Protein AF-A0A7X9DPN2-F1 (afdb_monomer)

Structure (mmCIF, N/CA/C/O backbone):
data_AF-A0A7X9DPN2-F1
#
_entry.id   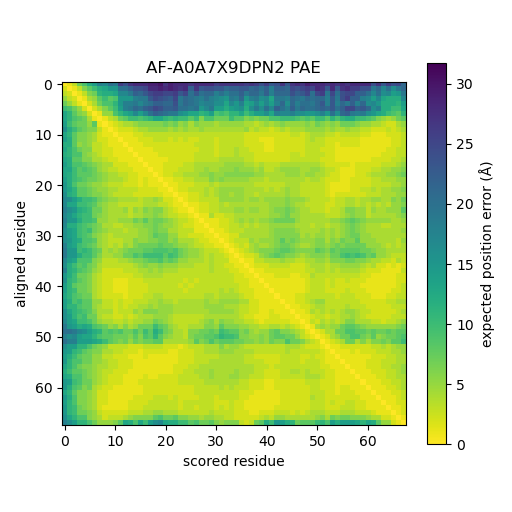AF-A0A7X9DPN2-F1
#
loop_
_atom_site.group_PDB
_atom_site.id
_atom_site.type_symbol
_atom_site.label_atom_id
_atom_site.label_alt_id
_atom_site.label_comp_id
_atom_site.label_asym_id
_atom_site.label_entity_id
_atom_site.label_seq_id
_atom_site.pdbx_PDB_ins_code
_atom_site.Cartn_x
_atom_site.Cartn_y
_atom_site.Cartn_z
_atom_site.occupancy
_atom_site.B_iso_or_equiv
_atom_site.auth_seq_id
_atom_site.auth_comp_id
_atom_site.auth_asym_id
_atom_site.auth_atom_id
_atom_site.pdbx_PDB_model_num
ATOM 1 N N . CYS A 1 1 ? -19.278 -19.475 8.315 1.00 46.84 1 CYS A N 1
ATOM 2 C CA . CYS A 1 1 ? -18.720 -18.259 7.694 1.00 46.84 1 CYS A CA 1
ATOM 3 C C . CYS A 1 1 ? -17.911 -17.525 8.747 1.00 46.84 1 CYS A C 1
ATOM 5 O O . CYS A 1 1 ? -18.444 -17.320 9.827 1.00 46.84 1 CYS A O 1
ATOM 7 N N . ALA A 1 2 ? -16.643 -17.209 8.487 1.00 51.19 2 ALA A N 1
ATOM 8 C CA . ALA A 1 2 ? -15.909 -16.298 9.357 1.00 51.19 2 ALA A CA 1
ATOM 9 C C . ALA A 1 2 ? -16.392 -14.882 9.030 1.00 51.19 2 ALA A C 1
ATOM 11 O O . ALA A 1 2 ? -16.211 -14.419 7.905 1.00 51.19 2 ALA A O 1
ATOM 12 N N . GLU A 1 3 ? -17.087 -14.244 9.965 1.00 47.31 3 GLU A N 1
ATOM 13 C CA . GLU A 1 3 ? -17.416 -12.828 9.845 1.00 47.31 3 GLU A CA 1
ATOM 14 C C . GLU A 1 3 ? -16.124 -12.037 10.031 1.00 47.31 3 GLU A C 1
ATOM 16 O O . GLU A 1 3 ? -15.385 -12.255 10.995 1.00 47.31 3 GLU A O 1
ATOM 21 N N . TYR A 1 4 ? -15.823 -11.146 9.086 1.00 57.16 4 TYR A N 1
ATOM 22 C CA . TYR A 1 4 ? -14.773 -10.164 9.309 1.00 57.16 4 TYR A CA 1
ATOM 23 C C . TYR A 1 4 ? -15.194 -9.334 10.526 1.00 57.16 4 TYR A C 1
ATOM 25 O O . TYR A 1 4 ? -16.284 -8.754 10.490 1.00 57.16 4 TYR A O 1
ATOM 33 N N . PRO A 1 5 ? -14.391 -9.281 11.605 1.00 57.94 5 PRO A N 1
ATOM 34 C CA . PRO A 1 5 ? -14.715 -8.426 12.734 1.00 57.94 5 PRO A CA 1
ATOM 35 C C . PRO A 1 5 ? -14.896 -7.006 12.204 1.00 57.94 5 PRO A C 1
ATOM 37 O O . PRO A 1 5 ? -14.098 -6.557 11.377 1.00 57.94 5 PRO A O 1
ATOM 40 N N . SER A 1 6 ? -15.964 -6.331 12.636 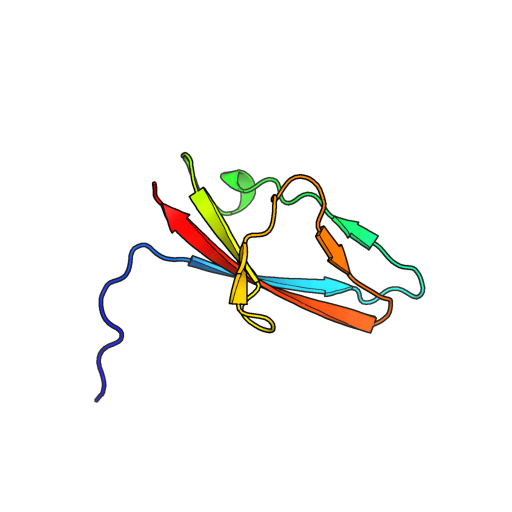1.00 53.34 6 SER A N 1
ATOM 41 C CA . SER A 1 6 ? -16.290 -4.970 12.213 1.00 53.34 6 SER A CA 1
ATOM 42 C C . SER A 1 6 ? -15.207 -4.010 12.708 1.00 53.34 6 SER A C 1
ATOM 44 O O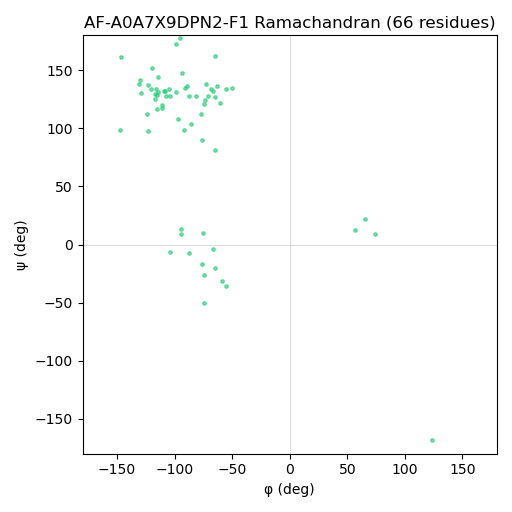 . SER A 1 6 ? -15.330 -3.384 13.761 1.00 53.34 6 SER A O 1
ATOM 46 N N . SER A 1 7 ? -14.103 -3.945 11.977 1.00 65.12 7 SER A N 1
ATOM 47 C CA . SER A 1 7 ? -13.048 -2.981 12.201 1.00 65.12 7 SER A CA 1
ATOM 48 C C . SER A 1 7 ? -13.367 -1.735 11.388 1.00 65.12 7 SER A C 1
ATOM 50 O O . SER A 1 7 ? -13.750 -1.829 10.225 1.00 65.12 7 SER A O 1
ATOM 52 N N . GLN A 1 8 ? -13.193 -0.563 11.998 1.00 75.62 8 GLN A N 1
ATOM 53 C CA . GLN A 1 8 ? -13.142 0.704 11.260 1.00 75.62 8 GLN A CA 1
ATOM 54 C C . GLN A 1 8 ? -11.798 0.874 10.528 1.00 75.62 8 GLN A C 1
ATOM 56 O O . GLN A 1 8 ? -11.493 1.967 10.056 1.00 75.62 8 GLN A O 1
ATOM 61 N N . ASP A 1 9 ? -10.972 -0.175 10.478 1.00 84.25 9 ASP A N 1
ATOM 62 C CA . ASP A 1 9 ? -9.738 -0.187 9.712 1.00 84.25 9 ASP A CA 1
ATOM 63 C C . ASP A 1 9 ? -10.037 -0.286 8.215 1.00 84.25 9 ASP A C 1
ATOM 65 O O . ASP A 1 9 ? -10.854 -1.093 7.768 1.00 84.25 9 ASP A O 1
ATOM 69 N N . PHE A 1 10 ? -9.297 0.485 7.429 1.00 86.44 10 PHE A N 1
ATOM 70 C CA . PHE A 1 10 ? -9.351 0.445 5.973 1.00 86.44 10 PHE A CA 1
ATOM 71 C C . PHE A 1 10 ? -8.019 -0.057 5.433 1.00 86.44 10 PHE A C 1
ATOM 73 O O . PHE A 1 10 ? -6.968 0.263 5.983 1.00 86.44 10 PHE A O 1
ATOM 80 N N . ALA A 1 11 ? -8.044 -0.826 4.348 1.00 90.12 11 ALA A N 1
ATOM 81 C CA . ALA A 1 11 ? -6.834 -1.236 3.646 1.00 90.12 11 ALA A CA 1
ATOM 82 C C . ALA A 1 11 ? -6.841 -0.669 2.224 1.00 90.12 11 ALA A C 1
ATOM 84 O O . ALA A 1 11 ? -7.823 -0.838 1.503 1.00 90.12 11 ALA A O 1
ATOM 85 N N . LEU A 1 12 ? -5.751 -0.013 1.823 1.00 90.88 12 LEU A N 1
ATOM 86 C CA . LEU A 1 12 ? -5.546 0.476 0.459 1.00 90.88 12 LEU A CA 1
ATOM 87 C C . LEU A 1 12 ? -4.257 -0.116 -0.106 1.00 90.88 12 LEU A C 1
ATOM 89 O O . LEU A 1 12 ? -3.232 -0.171 0.576 1.00 90.88 12 LEU A O 1
ATOM 93 N N . ALA A 1 13 ? -4.318 -0.544 -1.363 1.00 93.06 13 ALA A N 1
ATOM 94 C CA . ALA A 1 13 ? -3.162 -0.986 -2.124 1.00 93.06 13 ALA A CA 1
ATOM 95 C C . ALA A 1 13 ? -2.836 0.054 -3.195 1.00 93.06 13 ALA A C 1
ATOM 97 O O . ALA A 1 13 ? -3.721 0.483 -3.936 1.00 93.06 13 ALA A O 1
ATOM 98 N N . PHE A 1 14 ? -1.567 0.434 -3.285 1.00 92.50 14 PHE A N 1
ATOM 99 C CA . PHE A 1 14 ? -1.072 1.353 -4.303 1.00 92.50 14 PHE A CA 1
ATOM 100 C C . PHE A 1 14 ? -0.089 0.610 -5.195 1.00 92.50 14 PHE A C 1
ATOM 102 O O . PHE A 1 14 ? 0.830 -0.041 -4.698 1.00 92.50 14 PHE A O 1
ATOM 109 N N . PHE A 1 15 ? -0.302 0.702 -6.504 1.00 95.19 15 PHE A N 1
ATOM 110 C CA . PHE A 1 15 ? 0.484 0.011 -7.518 1.00 95.19 15 PHE A CA 1
ATOM 111 C C . PHE A 1 15 ? 1.229 1.038 -8.357 1.00 95.19 15 PHE A C 1
ATOM 113 O O . PHE A 1 15 ? 0.633 1.998 -8.845 1.00 95.19 15 PHE A O 1
ATOM 120 N N . ASN A 1 16 ? 2.522 0.819 -8.540 1.00 96.38 16 ASN A N 1
ATOM 121 C CA . ASN A 1 16 ? 3.319 1.552 -9.501 1.00 96.38 16 ASN A CA 1
ATOM 122 C C . ASN A 1 16 ? 3.416 0.709 -10.772 1.00 96.38 16 ASN A C 1
ATOM 124 O O . ASN A 1 16 ? 4.094 -0.310 -10.783 1.00 96.38 16 ASN A O 1
ATOM 128 N N . THR A 1 17 ? 2.734 1.125 -11.835 1.00 96.44 17 THR A N 1
ATOM 129 C CA . THR A 1 17 ? 2.799 0.464 -13.151 1.00 96.44 17 THR A CA 1
ATOM 130 C C . THR A 1 17 ? 3.829 1.111 -14.083 1.00 96.44 17 THR A C 1
ATOM 132 O O . THR A 1 17 ? 3.809 0.862 -15.285 1.00 96.44 17 THR A O 1
ATOM 135 N N . GLY A 1 18 ? 4.647 2.027 -13.563 1.00 96.94 18 GLY A N 1
ATOM 136 C CA . GLY A 1 18 ? 5.673 2.744 -14.303 1.00 96.94 18 GLY A CA 1
ATOM 137 C C . GLY A 1 18 ? 7.065 2.144 -14.123 1.00 96.94 18 GLY A C 1
ATOM 138 O O . GLY A 1 18 ? 7.305 1.279 -13.283 1.00 96.94 18 GLY A O 1
ATOM 139 N N . GLU A 1 19 ? 8.001 2.675 -14.907 1.00 97.69 19 GLU A N 1
ATOM 140 C CA . GLU A 1 19 ? 9.404 2.236 -14.945 1.00 97.69 19 GLU A CA 1
ATOM 141 C C . GLU A 1 19 ? 10.299 2.933 -13.903 1.00 97.69 19 GLU A C 1
ATOM 143 O O . GLU A 1 19 ? 11.470 2.593 -13.756 1.00 97.69 19 GLU A O 1
ATOM 148 N N . GLN A 1 20 ? 9.778 3.935 -13.191 1.00 96.94 20 GLN A N 1
ATOM 149 C CA . GLN A 1 20 ? 10.522 4.728 -12.207 1.00 96.94 20 GLN A CA 1
ATOM 150 C C . GLN A 1 20 ? 9.900 4.595 -10.821 1.00 96.94 20 GLN A C 1
ATOM 152 O O . GLN A 1 20 ? 8.699 4.367 -10.700 1.00 96.94 20 GLN A O 1
ATOM 157 N N . GLU A 1 21 ? 10.713 4.744 -9.775 1.00 95.50 21 GLU A N 1
ATOM 158 C CA . GLU A 1 21 ? 10.218 4.796 -8.399 1.00 95.50 21 GLU A CA 1
ATOM 159 C C . GLU A 1 21 ? 9.305 6.012 -8.205 1.00 95.50 21 GLU A C 1
ATOM 161 O O . GLU A 1 21 ? 9.618 7.121 -8.643 1.00 95.50 21 GLU A O 1
ATOM 166 N N . ILE A 1 22 ? 8.179 5.801 -7.525 1.00 93.94 22 ILE A N 1
ATOM 167 C CA . ILE A 1 22 ? 7.227 6.861 -7.205 1.00 93.94 22 ILE A CA 1
ATOM 168 C C . ILE A 1 22 ? 7.321 7.181 -5.716 1.00 93.94 22 ILE A C 1
ATOM 170 O O . ILE A 1 22 ? 7.162 6.303 -4.867 1.00 93.94 22 ILE A O 1
ATOM 174 N N . ARG A 1 23 ? 7.502 8.471 -5.411 1.00 91.44 23 ARG A N 1
ATOM 175 C CA . ARG A 1 23 ? 7.194 9.052 -4.100 1.00 91.44 23 ARG A CA 1
ATOM 176 C C . ARG A 1 23 ? 5.731 9.443 -4.080 1.00 91.44 23 ARG A C 1
ATOM 178 O O . ARG A 1 23 ? 5.334 10.431 -4.694 1.00 91.44 23 ARG A O 1
ATOM 185 N N . PHE A 1 24 ? 4.929 8.636 -3.409 1.00 87.25 24 PHE A N 1
ATOM 186 C CA . PHE A 1 24 ? 3.493 8.805 -3.353 1.00 87.25 24 PHE A CA 1
ATOM 187 C C . PHE A 1 24 ? 3.061 9.372 -2.000 1.00 87.25 24 PHE A C 1
ATOM 189 O O . PHE A 1 24 ? 3.484 8.902 -0.944 1.00 87.25 24 PHE A O 1
ATOM 196 N N . ARG A 1 25 ? 2.182 10.374 -2.049 1.00 88.06 25 ARG A N 1
ATOM 197 C CA . ARG A 1 25 ? 1.520 10.960 -0.883 1.00 88.06 25 ARG A CA 1
ATOM 198 C C . ARG A 1 25 ? 0.007 10.863 -1.094 1.00 88.06 25 ARG A C 1
ATOM 200 O O . ARG A 1 25 ? -0.541 11.700 -1.812 1.00 88.06 25 ARG A O 1
ATOM 207 N N . PRO A 1 26 ? -0.676 9.853 -0.527 1.00 83.62 26 PRO A N 1
ATOM 208 C CA . PRO A 1 26 ? -2.116 9.722 -0.664 1.00 83.62 26 PRO A CA 1
ATOM 209 C C . PRO A 1 26 ? -2.818 10.886 0.022 1.00 83.62 26 PRO A C 1
ATOM 211 O O . PRO A 1 26 ? -2.639 11.130 1.216 1.00 83.62 26 PRO A O 1
ATOM 214 N N . GLU A 1 27 ? -3.695 11.556 -0.714 1.00 86.19 27 GLU A N 1
ATOM 215 C CA . GLU A 1 27 ? -4.692 12.428 -0.112 1.00 86.19 27 GLU A CA 1
ATOM 216 C C . GLU A 1 27 ? -5.802 11.551 0.482 1.00 86.19 27 GLU A C 1
ATOM 218 O O . GLU A 1 27 ? -6.757 11.181 -0.194 1.00 86.19 27 GLU A O 1
ATOM 223 N N . ILE A 1 28 ? -5.643 11.157 1.749 1.00 81.81 28 ILE A N 1
ATOM 224 C CA . ILE A 1 28 ? -6.505 10.176 2.434 1.00 81.81 28 ILE A CA 1
ATOM 225 C C . ILE A 1 28 ? -8.000 10.577 2.378 1.00 81.81 28 ILE A C 1
ATOM 227 O O . ILE A 1 28 ? -8.863 9.727 2.154 1.00 81.81 28 ILE A O 1
ATOM 231 N N . SER A 1 29 ? -8.307 11.877 2.447 1.00 83.81 29 SER A N 1
ATOM 232 C CA . SER A 1 29 ? -9.662 12.435 2.297 1.00 83.81 29 SER A CA 1
ATOM 233 C C . SER A 1 29 ? -10.320 12.112 0.952 1.00 83.81 29 SER A C 1
ATOM 235 O O . SER A 1 29 ? -11.536 11.925 0.907 1.00 83.81 29 SER A O 1
ATOM 237 N N . SER A 1 30 ? -9.545 11.978 -0.131 1.00 85.88 30 SER A N 1
ATOM 238 C CA . SER A 1 30 ? -10.068 11.596 -1.454 1.00 85.88 30 SER A CA 1
ATOM 239 C C . SER A 1 30 ? -10.648 10.175 -1.481 1.00 85.88 30 SER A C 1
ATOM 241 O O . SER A 1 30 ? -11.493 9.867 -2.318 1.00 85.88 30 SER A O 1
ATOM 243 N N . TYR A 1 31 ? -10.268 9.333 -0.513 1.00 80.56 31 TYR A N 1
ATOM 244 C CA . TYR A 1 31 ? -10.786 7.975 -0.327 1.00 80.56 31 TYR A CA 1
ATOM 245 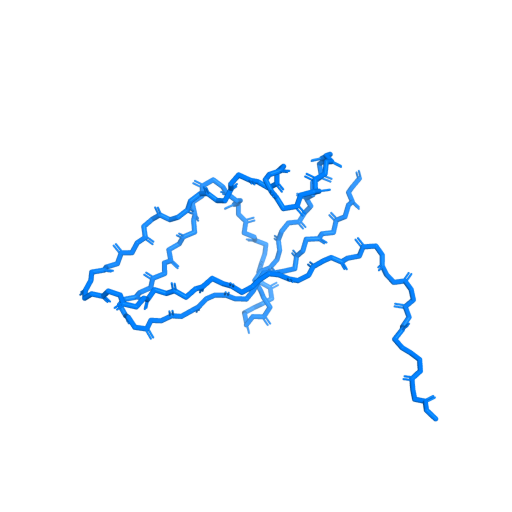C C . TYR A 1 31 ? -11.951 7.911 0.678 1.00 80.56 31 TYR A C 1
ATOM 247 O O . TYR A 1 31 ? -12.307 6.833 1.148 1.00 80.56 31 TYR A O 1
ATOM 255 N N . GLY A 1 32 ? -12.535 9.057 1.053 1.00 82.62 32 GLY A N 1
ATOM 256 C CA . GLY A 1 32 ? -13.611 9.140 2.050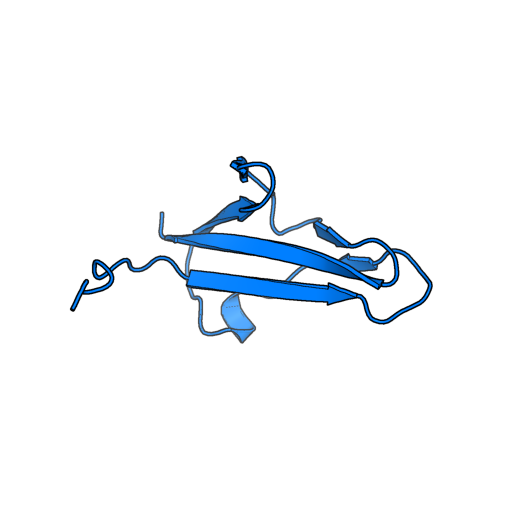 1.00 82.62 32 GLY A CA 1
ATOM 257 C C . GLY A 1 32 ? -13.136 8.948 3.495 1.00 82.62 32 GLY A C 1
ATOM 258 O O . GLY A 1 32 ? -13.950 8.847 4.414 1.00 82.62 32 GLY A O 1
ATOM 259 N N . LEU A 1 33 ? -11.821 8.912 3.709 1.00 80.12 33 LEU A N 1
ATOM 260 C CA . LEU A 1 33 ? -11.206 8.718 5.012 1.00 80.12 33 LEU A CA 1
ATOM 261 C C . LEU A 1 33 ? -10.938 10.084 5.653 1.00 80.12 33 LEU A C 1
ATOM 263 O O . LEU A 1 33 ? -9.959 10.763 5.357 1.00 80.12 33 LEU A O 1
ATOM 267 N N . ASN A 1 34 ? -11.839 10.492 6.545 1.00 82.94 34 ASN A N 1
ATOM 268 C CA . ASN A 1 34 ? -11.759 11.769 7.252 1.00 82.94 34 ASN A CA 1
ATOM 269 C C . ASN A 1 34 ? -11.294 11.568 8.701 1.00 82.94 34 ASN A C 1
ATOM 271 O O . ASN A 1 34 ? -11.892 10.791 9.451 1.00 82.94 34 ASN A O 1
ATOM 275 N N . GLY A 1 35 ? -10.259 12.304 9.112 1.00 80.75 35 GLY A N 1
ATOM 276 C CA . GLY A 1 35 ? -9.718 12.274 10.472 1.00 80.75 35 GLY A CA 1
ATOM 277 C C . GLY A 1 35 ? -8.233 11.924 10.528 1.00 80.75 35 GLY A C 1
ATOM 278 O O . GLY A 1 35 ? -7.534 11.944 9.518 1.00 80.75 35 GLY A O 1
ATOM 279 N N . LYS A 1 36 ? -7.746 11.636 11.738 1.00 84.06 36 LYS A N 1
ATOM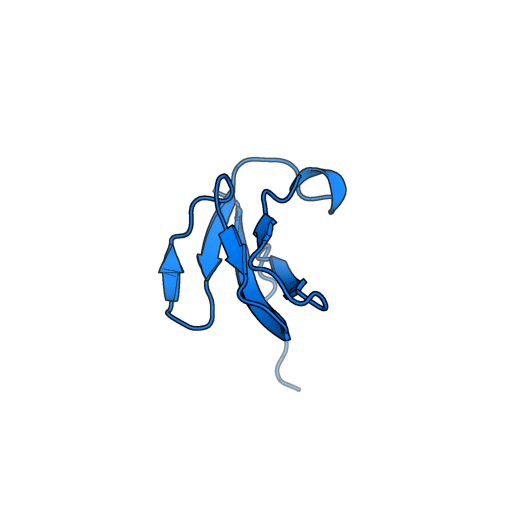 280 C CA . LYS A 1 36 ? -6.376 11.170 11.964 1.00 84.06 36 LYS A CA 1
ATOM 281 C C . LYS A 1 36 ? -6.341 9.647 11.916 1.00 84.06 36 LYS A C 1
ATOM 283 O O . LYS A 1 36 ? -7.196 8.984 12.506 1.00 84.06 36 LYS A O 1
ATOM 288 N N . PHE A 1 37 ? -5.352 9.118 11.204 1.00 85.75 37 PHE A N 1
ATOM 289 C CA . PHE A 1 37 ? -5.157 7.686 11.037 1.00 85.75 37 PHE A CA 1
ATOM 290 C C . PHE A 1 37 ? -3.708 7.312 11.320 1.00 85.75 37 PHE A C 1
ATOM 292 O O . PHE A 1 37 ? -2.778 7.978 10.862 1.00 85.75 37 PHE A O 1
ATOM 299 N N . MET A 1 38 ? -3.527 6.203 12.026 1.00 88.69 38 MET A N 1
ATOM 300 C CA . MET A 1 38 ? -2.268 5.479 12.060 1.00 88.69 38 MET A CA 1
ATOM 301 C C . MET A 1 38 ? -2.187 4.609 10.806 1.00 88.69 38 MET A C 1
ATOM 303 O O . MET A 1 38 ? -3.114 3.851 10.518 1.00 88.69 38 MET A O 1
ATOM 307 N N . THR A 1 39 ? -1.086 4.723 10.065 1.00 89.94 39 THR A N 1
ATOM 308 C CA . THR A 1 39 ? -0.874 3.968 8.825 1.00 89.94 39 THR A CA 1
ATOM 309 C C . THR A 1 39 ? 0.200 2.907 9.044 1.00 89.94 39 THR A C 1
ATOM 311 O O . THR A 1 39 ? 1.261 3.192 9.599 1.00 89.94 39 THR A O 1
ATOM 314 N N . THR A 1 40 ? -0.064 1.673 8.625 1.00 92.44 40 THR A N 1
ATOM 315 C CA . THR A 1 40 ? 0.849 0.531 8.776 1.00 92.44 40 THR A CA 1
ATOM 316 C C . THR A 1 40 ? 1.018 -0.171 7.439 1.00 92.44 40 THR A C 1
ATOM 318 O O . THR A 1 40 ? 0.025 -0.519 6.803 1.00 92.44 40 THR A O 1
ATOM 321 N N . ASN A 1 41 ? 2.253 -0.435 7.024 1.00 92.94 41 ASN A N 1
ATOM 322 C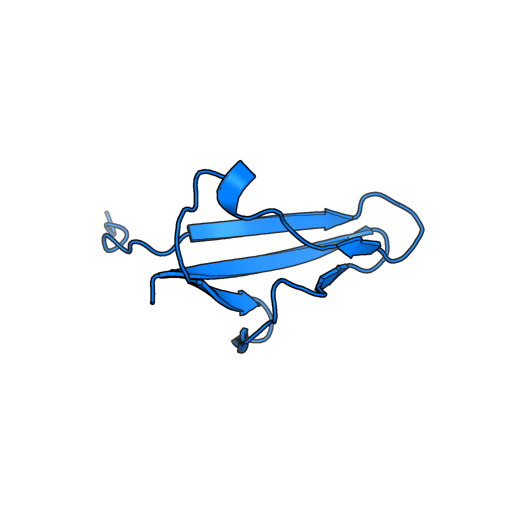 CA . ASN A 1 41 ? 2.521 -1.305 5.886 1.00 92.94 41 ASN A CA 1
ATOM 323 C C . ASN A 1 41 ? 2.288 -2.762 6.294 1.00 92.94 41 ASN A C 1
ATOM 325 O O . ASN A 1 41 ? 2.888 -3.272 7.236 1.00 92.94 41 ASN A O 1
ATOM 329 N N . LEU A 1 42 ? 1.373 -3.433 5.601 1.00 93.75 42 LEU A N 1
ATOM 330 C CA . LEU A 1 42 ? 0.948 -4.788 5.935 1.00 93.75 42 LEU A CA 1
ATOM 331 C C . LEU A 1 42 ? 1.961 -5.863 5.527 1.00 93.75 42 LEU A C 1
ATOM 333 O O . LEU A 1 42 ? 1.895 -6.968 6.063 1.00 93.75 42 LEU A O 1
ATOM 337 N N . TRP A 1 43 ? 2.912 -5.553 4.644 1.00 92.88 43 TRP A N 1
ATOM 338 C CA . TRP A 1 43 ? 3.960 -6.492 4.246 1.00 92.88 43 TRP A CA 1
ATOM 339 C C . TRP A 1 43 ? 5.011 -6.673 5.340 1.00 92.88 43 TRP A C 1
ATOM 341 O O . TRP A 1 43 ? 5.326 -7.800 5.716 1.00 92.88 43 TRP A O 1
ATOM 351 N N . ASN A 1 44 ? 5.534 -5.567 5.872 1.00 93.12 44 ASN A N 1
ATOM 352 C CA . ASN A 1 44 ? 6.603 -5.571 6.877 1.00 93.12 44 ASN A CA 1
ATOM 353 C C . ASN A 1 44 ? 6.107 -5.274 8.304 1.00 93.12 44 ASN A C 1
ATOM 355 O O . ASN A 1 44 ? 6.866 -5.435 9.254 1.00 93.12 44 ASN A O 1
ATOM 359 N N . LYS A 1 45 ? 4.826 -4.914 8.464 1.00 92.81 45 LYS A N 1
ATOM 360 C CA . LYS A 1 45 ? 4.166 -4.573 9.737 1.00 92.81 45 LYS A CA 1
ATOM 361 C C . LYS A 1 45 ? 4.711 -3.307 10.406 1.00 92.81 45 LYS A C 1
ATOM 363 O O . LYS A 1 45 ? 4.517 -3.124 11.606 1.00 92.81 45 LYS A O 1
ATOM 368 N N . GLU A 1 46 ? 5.351 -2.424 9.647 1.00 93.06 46 GLU A N 1
ATOM 369 C CA . GLU A 1 46 ? 5.912 -1.176 10.166 1.00 93.06 46 GLU A CA 1
ATOM 370 C C . GLU A 1 46 ? 4.932 -0.009 10.027 1.00 93.06 46 GLU A C 1
ATOM 372 O O . GLU A 1 46 ? 4.138 0.058 9.084 1.00 93.06 46 GLU A O 1
ATOM 377 N N . ALA A 1 47 ? 4.986 0.930 10.975 1.00 90.56 47 ALA A N 1
ATOM 378 C CA . ALA A 1 47 ? 4.267 2.191 10.857 1.00 90.56 47 ALA A CA 1
ATOM 379 C C . ALA A 1 47 ? 4.892 3.034 9.739 1.00 90.56 47 ALA A C 1
ATOM 381 O O . ALA A 1 47 ? 6.111 3.178 9.670 1.00 90.56 47 ALA A O 1
ATOM 382 N N . VAL A 1 48 ? 4.053 3.602 8.877 1.00 89.19 48 VAL A N 1
ATOM 383 C CA . VAL A 1 48 ? 4.491 4.419 7.742 1.00 89.19 48 VAL A CA 1
ATOM 384 C C . VAL A 1 48 ? 3.890 5.805 7.875 1.00 89.19 48 VAL A C 1
ATOM 386 O O . VAL A 1 48 ? 2.698 5.945 8.152 1.00 89.19 48 VAL A O 1
ATOM 389 N N . SER A 1 49 ? 4.705 6.838 7.669 1.00 83.69 49 SER A N 1
ATOM 390 C CA . SER A 1 49 ? 4.173 8.189 7.521 1.00 83.69 49 SER A CA 1
ATOM 391 C C . SER A 1 49 ? 3.504 8.305 6.147 1.00 83.69 49 SER A C 1
ATOM 393 O O . SER A 1 49 ? 4.169 8.066 5.139 1.00 83.69 49 SER A O 1
ATOM 395 N N . PRO A 1 50 ? 2.221 8.697 6.057 1.00 72.88 50 PRO A N 1
ATOM 396 C CA . PRO A 1 50 ? 1.550 8.879 4.770 1.00 72.88 50 PRO A CA 1
ATOM 397 C C . PRO A 1 50 ? 2.124 10.047 3.948 1.00 72.88 50 PRO A C 1
ATOM 399 O O . PRO A 1 50 ? 1.691 10.269 2.822 1.00 72.88 50 PRO A O 1
ATOM 402 N N . GLU A 1 51 ? 3.078 10.808 4.491 1.00 75.19 51 GLU A N 1
ATOM 403 C CA . GLU A 1 51 ? 3.743 11.910 3.793 1.00 75.19 51 GLU A CA 1
ATOM 404 C C . GLU A 1 51 ? 4.761 11.440 2.748 1.00 75.19 51 GLU A C 1
ATOM 406 O O . GLU A 1 51 ? 4.982 12.160 1.774 1.00 75.19 51 GLU A O 1
ATOM 411 N N . GLU A 1 52 ? 5.342 10.246 2.911 1.00 79.38 52 GLU A N 1
ATOM 412 C CA . GLU A 1 52 ? 6.334 9.704 1.980 1.00 79.38 52 GLU A CA 1
ATOM 413 C C . GLU A 1 52 ? 6.242 8.174 1.900 1.00 79.38 52 GLU A C 1
ATOM 415 O O . GLU A 1 52 ? 6.773 7.446 2.738 1.00 79.38 52 GLU A O 1
ATOM 420 N N . ILE A 1 53 ? 5.555 7.678 0.869 1.00 89.44 53 ILE A N 1
ATOM 421 C CA . ILE A 1 53 ? 5.485 6.251 0.550 1.00 89.44 53 ILE A CA 1
ATOM 422 C C . ILE A 1 53 ? 6.253 6.008 -0.746 1.00 89.44 53 ILE A C 1
ATOM 424 O O . ILE A 1 53 ? 5.890 6.528 -1.801 1.00 89.44 53 ILE A O 1
ATOM 428 N N . LEU A 1 54 ? 7.310 5.206 -0.666 1.00 91.56 54 LEU A N 1
ATOM 429 C CA . LEU A 1 54 ? 8.094 4.789 -1.825 1.00 91.56 54 LEU A CA 1
ATOM 430 C C . LEU A 1 54 ? 7.489 3.528 -2.434 1.00 91.56 54 LEU A C 1
ATOM 432 O O . LEU A 1 54 ? 7.274 2.537 -1.732 1.00 91.56 54 LEU A O 1
ATOM 436 N N . ILE A 1 55 ? 7.223 3.563 -3.739 1.00 93.94 55 ILE A N 1
ATOM 437 C CA . ILE A 1 55 ? 6.749 2.399 -4.488 1.00 93.94 55 ILE A CA 1
ATOM 438 C C . ILE A 1 55 ? 7.719 2.148 -5.650 1.00 93.94 55 ILE A C 1
ATOM 440 O O . ILE A 1 55 ? 7.781 2.969 -6.574 1.00 93.94 55 ILE A O 1
ATOM 444 N N . PRO A 1 56 ? 8.475 1.035 -5.632 1.00 95.19 56 PRO A N 1
ATOM 445 C CA . PRO A 1 56 ? 9.443 0.733 -6.681 1.00 95.19 56 PRO A CA 1
ATOM 446 C C . PRO A 1 56 ? 8.751 0.491 -8.035 1.00 95.19 56 PRO A C 1
ATOM 448 O O . PRO A 1 56 ? 7.544 0.226 -8.053 1.00 95.19 56 PRO A O 1
ATOM 451 N N . PRO A 1 57 ? 9.487 0.568 -9.162 1.00 97.62 57 PRO A N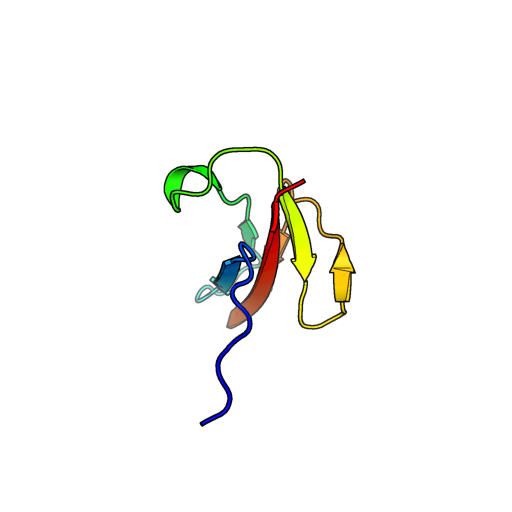 1
ATOM 452 C CA . PRO A 1 57 ? 8.962 0.241 -10.490 1.00 97.62 57 PRO A CA 1
ATOM 453 C C . PRO A 1 57 ? 8.267 -1.119 -10.506 1.00 97.62 57 PRO A C 1
ATOM 455 O O . PRO A 1 57 ? 8.793 -2.084 -9.945 1.00 97.62 57 PRO A O 1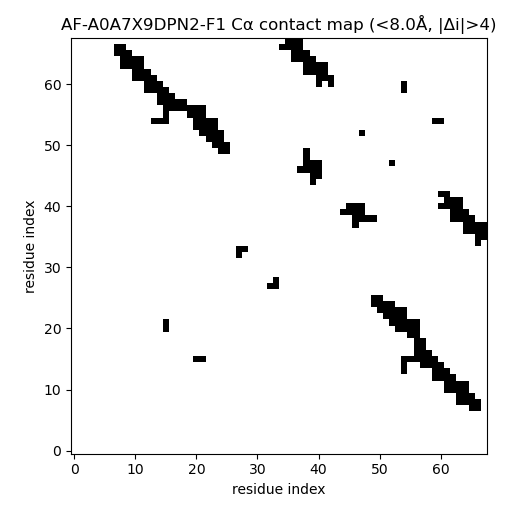
ATOM 458 N N . HIS A 1 58 ? 7.090 -1.193 -11.131 1.00 97.38 58 HIS A N 1
ATOM 459 C CA . HIS A 1 58 ? 6.247 -2.405 -11.197 1.00 97.38 58 HIS A CA 1
ATOM 460 C C . HIS A 1 58 ? 5.854 -2.999 -9.830 1.00 97.38 58 HIS A C 1
ATOM 462 O O . HIS A 1 58 ? 5.382 -4.134 -9.744 1.00 97.38 58 HIS A O 1
ATOM 468 N N . GLY A 1 59 ? 6.069 -2.251 -8.747 1.00 96.50 59 GLY A N 1
ATOM 469 C CA . GLY A 1 59 ? 5.846 -2.680 -7.376 1.00 96.50 59 GLY A CA 1
ATOM 470 C C . GLY A 1 59 ? 4.488 -2.271 -6.820 1.00 96.50 59 GLY A C 1
ATOM 471 O O . GLY A 1 59 ? 3.695 -1.562 -7.444 1.00 96.50 59 GLY A O 1
ATOM 472 N N . CYS A 1 60 ? 4.229 -2.695 -5.586 1.00 96.00 60 CYS A N 1
ATOM 473 C CA . CYS A 1 60 ? 3.068 -2.240 -4.838 1.00 96.00 60 CYS A CA 1
ATOM 474 C C . CYS A 1 60 ? 3.353 -2.150 -3.342 1.00 96.00 60 CYS A C 1
ATOM 476 O O . CYS A 1 60 ? 4.277 -2.773 -2.816 1.00 96.00 60 CYS A O 1
ATOM 478 N N . VAL A 1 61 ? 2.510 -1.394 -2.651 1.00 94.50 61 VAL A N 1
ATOM 479 C CA . VAL A 1 61 ? 2.474 -1.318 -1.193 1.00 94.50 61 VAL A CA 1
ATOM 480 C C . VAL A 1 61 ? 1.041 -1.525 -0.724 1.00 94.50 61 VAL A C 1
ATOM 482 O O . VAL A 1 61 ? 0.098 -1.054 -1.360 1.00 94.50 61 VAL A O 1
ATOM 485 N N . LEU A 1 62 ? 0.880 -2.248 0.383 1.00 94.69 62 LEU A N 1
ATOM 486 C CA . LEU A 1 62 ? -0.409 -2.510 1.008 1.00 94.69 62 LEU A CA 1
ATOM 487 C C . LEU A 1 62 ? -0.429 -1.846 2.384 1.00 94.69 62 LEU A C 1
ATOM 489 O O . LEU A 1 62 ? 0.362 -2.202 3.257 1.00 94.69 62 LEU A O 1
ATOM 493 N N . LEU A 1 63 ? -1.320 -0.877 2.573 1.00 92.00 63 LEU A N 1
ATOM 494 C CA . LEU A 1 63 ? -1.384 -0.046 3.770 1.00 92.00 63 LEU A CA 1
ATOM 495 C C . LEU A 1 63 ? -2.698 -0.260 4.515 1.00 92.00 63 LEU A C 1
ATOM 497 O O . LEU A 1 63 ? -3.766 -0.232 3.911 1.00 92.00 63 LEU A O 1
ATOM 501 N N . LYS A 1 64 ? -2.612 -0.427 5.836 1.00 91.56 64 LYS A N 1
ATOM 502 C CA . LYS A 1 64 ? -3.741 -0.392 6.767 1.00 91.56 64 LYS A CA 1
ATOM 503 C C . LYS A 1 64 ? -3.825 0.984 7.417 1.00 91.56 64 LYS A C 1
ATOM 505 O O . LYS A 1 64 ? -2.829 1.456 7.956 1.00 91.56 64 LYS A O 1
ATOM 510 N N . PHE A 1 65 ? -5.013 1.569 7.431 1.00 89.31 65 PHE A N 1
ATOM 511 C CA . PHE A 1 65 ? -5.347 2.831 8.079 1.00 89.31 65 PHE A CA 1
ATOM 512 C C . PHE A 1 65 ? -6.260 2.544 9.263 1.00 89.31 65 PHE A C 1
ATOM 514 O O . PHE A 1 65 ? -7.348 2.000 9.082 1.00 89.31 65 PHE A O 1
ATOM 521 N N . GLN A 1 66 ? -5.824 2.914 10.463 1.00 88.12 66 GLN A N 1
ATOM 522 C CA . GLN A 1 66 ? -6.579 2.733 11.701 1.00 88.12 66 GLN A CA 1
ATOM 523 C C . GLN A 1 66 ? -6.886 4.095 12.303 1.00 88.12 66 GLN A C 1
ATOM 525 O O . GLN A 1 66 ? -5.975 4.900 12.501 1.00 88.12 66 GLN A O 1
ATOM 530 N N . LYS A 1 67 ? -8.160 4.377 12.570 1.00 84.62 67 LYS A N 1
ATOM 531 C CA . LYS A 1 67 ? -8.574 5.659 13.146 1.00 84.62 67 LYS A CA 1
ATOM 532 C C . LYS A 1 67 ? -8.035 5.794 14.575 1.00 84.62 67 LYS A C 1
ATOM 534 O O . LYS A 1 67 ? -8.158 4.854 15.358 1.00 84.62 67 LYS A O 1
ATOM 539 N N . THR A 1 68 ? -7.440 6.944 14.889 1.00 77.75 68 THR A N 1
ATOM 540 C CA . THR A 1 68 ? -6.906 7.282 16.226 1.00 77.75 68 THR A CA 1
ATOM 541 C C . THR A 1 68 ? -7.818 8.232 16.975 1.00 77.75 68 THR A C 1
ATOM 543 O O . THR A 1 68 ? -8.334 9.159 16.305 1.00 77.75 68 THR A O 1
#

Nearest PDB structures (foldseek):
  8jnx-assembly1_A  TM=7.438E-01  e=1.385E+00  Alkalihalophilus pseudofirmus OF4
  9fyz-assembly4_F  TM=6.462E-01  e=8.756E-01  Bacteroides thetaiotaomicron
  4b9j-assembly1_A  TM=4.099E-01  e=2.069E+00  Escherichia coli

Solvent-accessible surface area (backbone atoms only — not comparable to full-atom values): 4234 Å² total; per-residue (Å²): 132,87,73,76,75,93,59,84,57,44,77,53,75,51,73,31,88,45,91,57,69,41,81,43,58,75,63,52,57,82,75,73,48,80,81,58,61,51,36,30,32,67,86,82,70,41,80,45,61,65,78,66,38,80,27,48,48,68,28,65,49,45,35,37,36,35,76,108

Radius of gyration: 13.03 Å; Cα contacts (8 Å, |Δi|>4): 116; chains: 1; bounding box: 29×31×31 Å

Sequence (68 aa):
CAEYPSSQDFALAFFNTGEQEIRFRPEISSYGLNGKFMTTNLWNKEAVSPEEILIPPHGCVLLKFQKT

Mean predicted aligned error: 5.6 Å

Secondary structure (DSSP, 8-state):
--PPP----EEEEEE--SSS-EEE---GGGGT--S-EEEEETTT--B--TT-EEE-TT-EEEEEEEE-

pLDDT: mean 85.53, std 12.31, range [46.84, 97.69]

Foldseek 3Di:
DDDDPPAPKDKDKDFAQDQAKDFDQDPCVVVVDDADWFKAFPVVRHTDDSNTDIAGHRGMTMIMTHHD